Protein AF-A0A4Q3UM35-F1 (afdb_monomer_lite)

Radius of gyration: 23.72 Å; chains: 1; bounding box: 74×42×69 Å

Foldseek 3Di:
DDDDDDDDDDPPPDPDDDDDDDDDDDDDDDDPDPPPPVVPFDKDWDFDQWPNDTWIWIWTQDPVRKTWIWTADPVRDIDIWIFDQDPNWTDIGDPPDDPRVVRCGVVVRVVVVVVVVVVVVVVVVVVVVVVVVVVVVVVVVPDDDD

pLDDT: mean 74.28, std 22.99, range [28.44, 97.62]

Secondary structure (DSSP, 8-state):
------------------------PPP---SS----------EEEEEEEETTEEEEEEEEE-TTS-EEEEEE-TTS-EEEEEEEEETTEEEEE-SS--HHHHTTHHHHHHHHHHHHHHHHHHHHHHHHHHHHHHHHHHHHT-----

Structure (mmCIF, N/CA/C/O backbone):
data_AF-A0A4Q3UM35-F1
#
_entry.id   AF-A0A4Q3UM35-F1
#
loop_
_atom_site.group_PDB
_atom_site.id
_atom_site.type_symbol
_atom_site.label_atom_id
_atom_site.label_alt_id
_atom_site.label_comp_id
_atom_site.label_asym_id
_atom_site.label_entity_id
_atom_site.label_seq_id
_atom_site.pdbx_PDB_ins_code
_atom_site.Cartn_x
_atom_site.Cartn_y
_atom_site.Cartn_z
_atom_site.occupancy
_atom_site.B_iso_or_equiv
_atom_site.auth_seq_id
_atom_site.auth_comp_id
_atom_site.auth_asym_id
_atom_site.auth_atom_id
_atom_site.pdbx_PDB_model_num
ATOM 1 N N . MET A 1 1 ? 30.625 -4.136 38.535 1.00 37.00 1 MET A N 1
ATOM 2 C CA . MET A 1 1 ? 29.995 -2.892 38.044 1.00 37.00 1 MET A CA 1
ATOM 3 C C . MET A 1 1 ? 30.031 -2.966 36.522 1.00 37.00 1 MET A C 1
ATOM 5 O O . MET A 1 1 ? 31.109 -3.125 35.970 1.00 37.00 1 MET A O 1
ATOM 9 N N . TRP A 1 2 ? 28.863 -3.085 35.890 1.00 29.77 2 TRP A N 1
ATOM 10 C CA . TRP A 1 2 ? 28.672 -3.647 34.546 1.00 29.77 2 TRP A CA 1
ATOM 11 C C . TRP A 1 2 ? 28.956 -2.639 33.422 1.00 29.77 2 TRP A C 1
ATOM 13 O O . TRP A 1 2 ? 28.434 -1.529 33.448 1.00 29.77 2 TRP A O 1
ATOM 23 N N . THR A 1 3 ? 29.722 -3.050 32.409 1.00 38.34 3 THR A N 1
ATOM 24 C CA . THR A 1 3 ? 29.857 -2.358 31.116 1.00 38.34 3 THR A CA 1
ATOM 25 C C . THR A 1 3 ? 29.101 -3.171 30.064 1.00 38.34 3 THR A C 1
ATOM 27 O O . THR A 1 3 ? 29.441 -4.321 29.799 1.00 38.34 3 THR A O 1
ATOM 30 N N . ILE A 1 4 ? 28.040 -2.598 29.494 1.00 44.66 4 ILE A N 1
ATOM 31 C CA . ILE A 1 4 ? 27.237 -3.226 28.437 1.00 44.66 4 ILE A CA 1
ATOM 32 C C . ILE A 1 4 ? 27.875 -2.877 27.089 1.00 44.66 4 ILE A C 1
ATOM 34 O O . ILE A 1 4 ? 27.822 -1.732 26.645 1.00 44.66 4 ILE A O 1
ATOM 38 N N . PHE A 1 5 ? 28.480 -3.874 26.4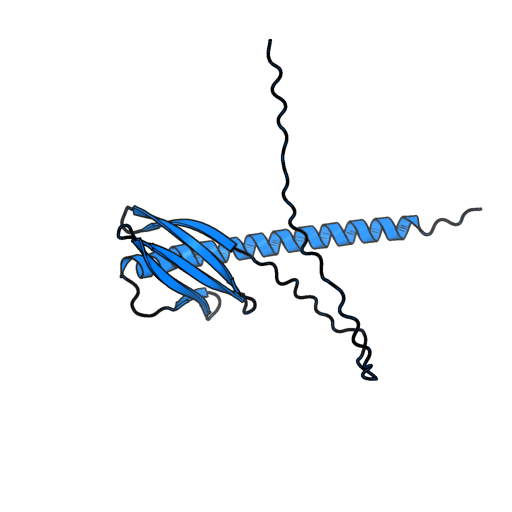44 1.00 31.81 5 PHE A N 1
ATOM 39 C CA . PHE A 1 5 ? 28.890 -3.814 25.043 1.00 31.81 5 PHE A CA 1
ATOM 40 C C . PHE A 1 5 ? 27.661 -4.019 24.149 1.00 31.81 5 PHE A C 1
ATOM 42 O O . PHE A 1 5 ? 27.011 -5.061 24.203 1.00 31.81 5 PHE A O 1
ATOM 49 N N . TRP A 1 6 ? 27.352 -3.039 23.300 1.00 34.28 6 TRP A N 1
ATOM 50 C CA . TRP A 1 6 ? 26.400 -3.206 22.203 1.00 34.28 6 TRP A CA 1
ATOM 51 C C . TRP A 1 6 ? 27.133 -3.776 20.988 1.00 34.28 6 TRP A C 1
ATOM 53 O O . TRP A 1 6 ? 27.861 -3.063 20.301 1.00 34.28 6 TRP A O 1
ATOM 63 N N . GLN A 1 7 ? 26.940 -5.066 20.716 1.00 31.22 7 GLN A N 1
ATOM 64 C CA . GLN A 1 7 ? 27.429 -5.711 19.502 1.00 31.22 7 GLN A CA 1
ATOM 65 C C . GLN A 1 7 ? 26.315 -5.717 18.450 1.00 31.22 7 GLN A C 1
ATOM 67 O O . GLN A 1 7 ? 25.341 -6.458 18.551 1.00 31.22 7 GLN A O 1
ATOM 72 N N . TRP A 1 8 ? 26.452 -4.870 17.430 1.00 28.44 8 TRP A N 1
ATOM 73 C CA . TRP A 1 8 ? 25.614 -4.929 16.234 1.00 28.44 8 TRP A CA 1
ATOM 74 C C . TRP A 1 8 ? 26.039 -6.128 15.380 1.00 28.44 8 TRP A C 1
ATOM 76 O O . TRP A 1 8 ? 27.127 -6.139 14.809 1.00 28.44 8 TRP A O 1
ATOM 86 N N . SER A 1 9 ? 25.171 -7.134 15.271 1.00 32.28 9 SER A N 1
ATOM 87 C CA . SER A 1 9 ? 25.303 -8.185 14.260 1.00 32.28 9 SER A CA 1
ATOM 88 C C . SER A 1 9 ? 24.585 -7.744 12.986 1.00 32.28 9 SER A C 1
ATOM 90 O O . SER A 1 9 ? 23.361 -7.802 12.902 1.00 32.28 9 SER A O 1
ATOM 92 N N . VAL A 1 10 ? 25.344 -7.300 11.983 1.00 39.25 10 VAL A N 1
ATOM 93 C CA . VAL A 1 10 ? 24.841 -7.128 10.615 1.00 39.25 10 VAL A CA 1
ATOM 94 C C . VAL A 1 10 ? 24.937 -8.481 9.914 1.00 39.25 10 VAL A C 1
ATOM 96 O O . VAL A 1 10 ? 26.010 -8.896 9.480 1.00 39.25 10 VAL A O 1
ATOM 99 N N . PHE A 1 11 ? 23.812 -9.183 9.791 1.00 32.31 11 PHE A N 1
ATOM 100 C CA . PHE A 1 11 ? 23.698 -10.317 8.876 1.00 32.31 11 PHE A CA 1
ATOM 101 C C . PHE A 1 11 ? 23.601 -9.782 7.441 1.00 32.31 11 PHE A C 1
ATOM 103 O O . PHE A 1 11 ? 22.520 -9.448 6.964 1.00 32.31 11 PHE A O 1
ATOM 110 N N . SER A 1 12 ? 24.732 -9.701 6.734 1.00 40.22 12 SER A N 1
ATOM 111 C CA . SER A 1 12 ? 24.717 -9.610 5.269 1.00 40.22 12 SER A CA 1
ATOM 112 C C . SER A 1 12 ? 24.810 -11.023 4.690 1.00 40.22 12 SER A C 1
ATOM 114 O O . SER A 1 12 ? 25.870 -11.644 4.633 1.00 40.22 12 SER A O 1
ATOM 116 N N . GLY A 1 13 ? 23.659 -11.580 4.317 1.00 33.66 13 GLY A N 1
ATOM 117 C CA . GLY A 1 13 ? 23.580 -12.839 3.583 1.00 33.66 13 GLY A CA 1
ATOM 118 C C . GLY A 1 13 ? 23.993 -12.633 2.128 1.00 33.66 13 GLY A C 1
ATOM 119 O O . GLY A 1 13 ? 23.139 -12.506 1.256 1.00 33.66 13 GLY A O 1
ATOM 120 N N . TYR A 1 14 ? 25.296 -12.592 1.849 1.00 37.28 14 TYR A N 1
ATOM 121 C CA . TYR A 1 14 ? 25.800 -12.700 0.479 1.00 37.28 14 TYR A CA 1
ATOM 122 C C . TYR A 1 14 ? 25.606 -14.143 -0.009 1.00 37.28 14 TYR A C 1
ATOM 124 O O . TYR A 1 14 ? 26.302 -15.064 0.421 1.00 37.28 14 TYR A O 1
ATOM 132 N N . SER A 1 15 ? 24.650 -14.353 -0.916 1.00 41.47 15 SER A N 1
ATOM 133 C CA . SER A 1 15 ? 24.487 -15.640 -1.597 1.00 41.47 15 SER A CA 1
ATOM 134 C C . SER A 1 15 ? 25.691 -15.906 -2.504 1.00 41.47 15 SER A C 1
ATOM 136 O O . SER A 1 15 ? 25.931 -15.207 -3.486 1.00 41.47 15 SER A O 1
ATOM 138 N N . ARG A 1 16 ? 26.464 -16.936 -2.150 1.00 39.66 16 ARG A N 1
ATOM 139 C CA . ARG A 1 16 ? 27.621 -17.448 -2.892 1.00 39.66 16 ARG A CA 1
ATOM 140 C C . ARG A 1 16 ? 27.146 -18.126 -4.183 1.00 39.66 16 ARG A C 1
ATOM 142 O O . ARG A 1 16 ? 26.695 -19.269 -4.155 1.00 39.66 16 ARG A O 1
ATOM 149 N N . ILE A 1 17 ? 27.268 -17.433 -5.313 1.00 48.53 17 ILE A N 1
ATOM 150 C CA . ILE A 1 17 ? 27.036 -17.998 -6.650 1.00 48.53 17 ILE A CA 1
ATOM 151 C C . ILE A 1 17 ? 28.096 -19.083 -6.898 1.00 48.53 17 ILE A C 1
ATOM 153 O O . ILE A 1 17 ? 29.293 -18.800 -6.955 1.00 48.53 17 ILE A O 1
ATOM 157 N N . LYS A 1 18 ? 27.673 -20.346 -7.022 1.00 42.28 18 LYS A N 1
ATOM 158 C CA . LYS A 1 18 ? 28.544 -21.437 -7.477 1.00 42.28 18 LYS A CA 1
ATOM 159 C C . LYS A 1 18 ? 28.675 -21.347 -8.998 1.00 42.28 18 LYS A C 1
ATOM 161 O O . LYS A 1 18 ? 27.696 -21.534 -9.714 1.00 42.28 18 LYS A O 1
ATOM 166 N N . HIS A 1 19 ? 29.884 -21.084 -9.491 1.00 34.56 19 HIS A N 1
ATOM 167 C CA . HIS A 1 19 ? 30.197 -21.183 -10.915 1.00 34.56 19 HIS A CA 1
ATOM 168 C C . HIS A 1 19 ? 30.109 -22.647 -11.376 1.00 34.56 19 HIS A C 1
ATOM 170 O O . HIS A 1 19 ? 30.984 -23.457 -11.074 1.00 34.56 19 HIS A O 1
ATOM 176 N N . SER A 1 20 ? 29.059 -22.975 -12.131 1.00 38.03 20 SER A N 1
ATOM 177 C CA . SER A 1 20 ? 29.007 -24.176 -12.965 1.00 38.03 20 SER A CA 1
ATOM 178 C C . SER A 1 20 ? 29.810 -23.915 -14.241 1.00 38.03 20 SER A C 1
ATOM 180 O O . SER A 1 20 ? 29.476 -23.025 -15.024 1.00 38.03 20 SER A O 1
ATOM 182 N N . LYS A 1 21 ? 30.910 -24.650 -14.435 1.00 47.28 21 LYS A N 1
ATOM 183 C CA . LYS A 1 21 ? 31.708 -24.607 -15.665 1.00 47.28 21 LYS A CA 1
ATOM 184 C C . LYS A 1 21 ? 31.014 -25.452 -16.732 1.00 47.28 21 LYS A C 1
ATOM 186 O O . LYS A 1 21 ? 31.263 -26.647 -16.807 1.00 47.28 21 LYS A O 1
ATOM 191 N N . ASN A 1 22 ? 30.209 -24.825 -17.586 1.00 43.62 22 ASN A N 1
ATOM 192 C CA . ASN A 1 22 ? 29.848 -25.404 -18.878 1.00 43.62 22 ASN A CA 1
ATOM 193 C C . ASN A 1 22 ? 30.350 -24.497 -20.006 1.00 43.62 22 ASN A C 1
ATOM 195 O O . 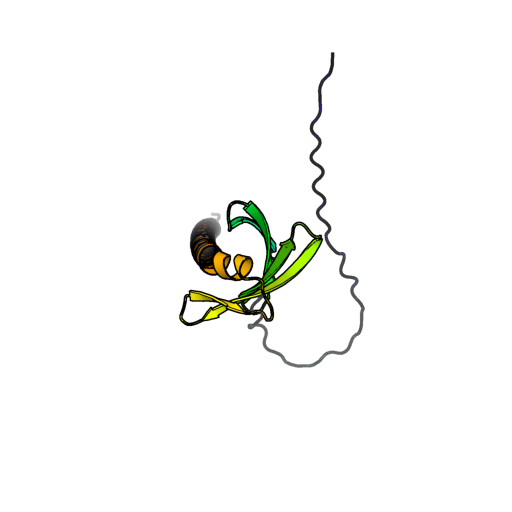ASN A 1 22 ? 29.784 -23.452 -20.312 1.00 43.62 22 ASN A O 1
ATOM 199 N N . ASN A 1 23 ? 31.463 -24.930 -20.600 1.00 49.88 23 ASN A N 1
ATOM 200 C CA . ASN A 1 23 ? 32.080 -24.373 -21.795 1.00 49.88 23 ASN A CA 1
ATOM 201 C C . ASN A 1 23 ? 31.208 -24.691 -23.019 1.00 49.88 23 ASN A C 1
ATOM 203 O O . ASN A 1 23 ? 31.299 -25.789 -23.563 1.00 49.88 23 ASN A O 1
ATOM 207 N N . ARG A 1 24 ? 30.412 -23.727 -23.489 1.00 43.38 24 ARG A N 1
ATOM 208 C CA . ARG A 1 24 ? 30.060 -23.578 -24.913 1.00 43.38 24 ARG A CA 1
ATOM 209 C C . ARG A 1 24 ? 29.964 -22.086 -25.219 1.00 43.38 24 ARG A C 1
ATOM 211 O O . ARG A 1 24 ? 29.142 -21.388 -24.638 1.00 43.38 24 ARG A O 1
ATOM 218 N N . ARG A 1 25 ? 30.847 -21.595 -26.089 1.00 44.69 25 ARG A N 1
ATOM 219 C CA . ARG A 1 25 ? 30.848 -20.207 -26.571 1.00 44.69 25 ARG A CA 1
ATOM 220 C C . ARG A 1 25 ? 29.741 -20.039 -27.619 1.00 44.69 25 ARG A C 1
ATOM 222 O O . ARG A 1 25 ? 29.727 -20.836 -28.555 1.00 44.69 25 ARG A O 1
ATOM 229 N N . PRO A 1 26 ? 28.919 -18.983 -27.564 1.00 42.88 26 PRO A N 1
ATOM 230 C CA . PRO A 1 26 ? 28.371 -18.372 -28.758 1.00 42.88 26 PRO A CA 1
ATOM 231 C C . PRO A 1 26 ? 29.197 -17.131 -29.113 1.00 42.88 26 PRO A C 1
ATOM 233 O O . PRO A 1 26 ? 29.475 -16.263 -28.286 1.00 42.88 26 PRO A O 1
ATOM 236 N N . SER A 1 27 ? 29.628 -17.095 -30.363 1.00 48.62 27 SER A N 1
ATOM 237 C CA . SER A 1 27 ? 30.255 -15.967 -31.038 1.00 48.62 27 SER A CA 1
ATOM 238 C C . SER A 1 27 ? 29.303 -14.771 -31.143 1.00 48.62 27 SER A C 1
ATOM 240 O O . SER A 1 27 ? 28.188 -14.926 -31.629 1.00 48.62 27 SER A O 1
ATOM 242 N N . GLY A 1 28 ? 29.795 -13.584 -30.771 1.00 50.72 28 GLY A N 1
ATOM 243 C CA . GLY A 1 28 ? 29.328 -12.290 -31.283 1.00 50.72 28 GLY A CA 1
ATOM 244 C C . GLY A 1 28 ? 28.046 -11.724 -30.672 1.00 50.72 28 GLY A C 1
ATOM 245 O O . GLY A 1 28 ? 26.999 -11.772 -31.304 1.00 50.72 28 GLY A O 1
ATOM 246 N N . ILE A 1 29 ? 28.139 -11.089 -29.497 1.00 43.59 29 ILE A N 1
ATOM 247 C CA . ILE A 1 29 ? 27.135 -10.120 -29.023 1.00 43.59 29 ILE A CA 1
ATOM 248 C C . ILE A 1 29 ? 27.877 -8.903 -28.441 1.00 43.59 29 ILE A C 1
ATOM 250 O O . ILE A 1 29 ? 28.778 -9.049 -27.616 1.00 43.59 29 ILE A O 1
ATOM 254 N N . HIS A 1 30 ? 27.522 -7.714 -28.937 1.00 44.72 30 HIS A N 1
ATOM 255 C CA . HIS A 1 30 ? 28.085 -6.393 -28.625 1.00 44.72 30 HIS A CA 1
ATOM 256 C C . HIS A 1 30 ? 28.212 -6.094 -27.114 1.00 44.72 30 HIS A C 1
ATOM 258 O O . HIS A 1 30 ? 27.258 -6.329 -26.370 1.00 44.72 30 HIS A O 1
ATOM 264 N N . PRO A 1 31 ? 29.311 -5.467 -26.645 1.00 46.22 31 PRO A N 1
ATOM 265 C CA . PRO A 1 31 ? 29.534 -5.217 -25.225 1.00 46.22 31 PRO A CA 1
ATOM 266 C C . PRO A 1 31 ? 29.037 -3.835 -24.770 1.00 46.22 31 PRO A C 1
ATOM 268 O O . PRO A 1 31 ? 29.782 -3.141 -24.100 1.00 46.22 31 PRO A O 1
ATOM 271 N N . TYR A 1 32 ? 27.818 -3.391 -25.105 1.00 43.66 32 TYR A N 1
ATOM 272 C CA . TYR A 1 32 ? 27.331 -2.081 -24.613 1.00 43.66 32 TYR A CA 1
ATOM 273 C C . TYR A 1 32 ? 25.821 -1.985 -24.377 1.00 43.66 32 TYR A C 1
ATOM 275 O O . TYR A 1 32 ? 25.256 -0.938 -24.635 1.00 43.66 32 TYR A O 1
ATOM 283 N N . LEU A 1 33 ? 25.133 -3.020 -23.888 1.00 40.66 33 LEU A N 1
ATOM 284 C CA . LEU A 1 33 ? 23.743 -2.866 -23.418 1.00 40.66 33 LEU A CA 1
ATOM 285 C C . LEU A 1 33 ? 23.440 -3.802 -22.240 1.00 40.66 33 LEU A C 1
ATOM 287 O O . LEU A 1 33 ? 22.464 -4.542 -22.246 1.00 40.66 33 LEU A O 1
ATOM 291 N N . CYS A 1 34 ? 24.271 -3.780 -21.197 1.00 35.75 34 CYS A N 1
ATOM 292 C CA . CYS A 1 34 ? 23.790 -4.207 -19.888 1.00 35.75 34 CYS A CA 1
ATOM 293 C C . CYS A 1 34 ? 23.228 -2.965 -19.198 1.00 35.75 34 CYS A C 1
ATOM 295 O O . CYS A 1 34 ? 23.909 -2.328 -18.396 1.00 35.75 34 CYS A O 1
ATOM 297 N N . ASN A 1 35 ? 21.986 -2.598 -19.535 1.00 40.00 35 ASN A N 1
ATOM 298 C CA . ASN A 1 35 ? 21.168 -1.855 -18.585 1.00 40.00 35 ASN A CA 1
ATOM 299 C C . ASN A 1 35 ? 20.987 -2.798 -17.398 1.00 40.00 35 ASN A C 1
ATOM 301 O O . ASN A 1 35 ? 20.080 -3.627 -17.373 1.00 40.00 35 ASN A O 1
ATOM 305 N N . MET A 1 36 ? 21.924 -2.728 -16.454 1.00 39.50 36 MET A N 1
ATOM 306 C CA . MET A 1 36 ? 21.796 -3.333 -15.142 1.00 39.50 36 MET A CA 1
ATOM 307 C C . MET A 1 36 ? 20.634 -2.622 -14.454 1.00 39.50 36 MET A C 1
ATOM 309 O O . MET A 1 36 ? 20.837 -1.715 -13.650 1.00 39.50 36 MET A O 1
ATOM 313 N N . THR A 1 37 ? 19.399 -3.000 -14.786 1.00 46.56 37 THR A N 1
ATOM 314 C CA . THR A 1 37 ? 18.253 -2.739 -13.926 1.00 46.56 37 THR A CA 1
ATOM 315 C C . THR A 1 37 ? 18.516 -3.556 -12.675 1.00 46.56 37 THR A C 1
ATOM 317 O O . THR A 1 37 ? 18.154 -4.733 -12.594 1.00 46.56 37 THR A O 1
ATOM 320 N N . LEU A 1 38 ? 19.262 -2.962 -11.743 1.00 48.91 38 LEU A N 1
ATOM 321 C CA . LEU A 1 38 ? 19.506 -3.501 -10.420 1.00 48.91 38 LEU A CA 1
ATOM 322 C C . LEU A 1 38 ? 18.111 -3.724 -9.839 1.00 48.91 38 LEU A C 1
ATOM 324 O O . LEU A 1 38 ? 17.443 -2.774 -9.438 1.00 48.91 38 LEU A O 1
ATOM 328 N N . THR A 1 39 ? 17.616 -4.957 -9.930 1.00 54.84 39 THR A N 1
ATOM 329 C CA . THR A 1 39 ? 16.254 -5.292 -9.523 1.00 54.84 39 THR A CA 1
ATOM 330 C C . THR A 1 39 ? 16.312 -5.376 -8.012 1.00 54.84 39 THR A C 1
ATOM 332 O O . THR A 1 39 ? 16.511 -6.441 -7.429 1.00 54.84 39 THR A O 1
ATOM 335 N N . THR A 1 40 ? 16.307 -4.214 -7.369 1.00 65.56 40 THR A N 1
ATOM 336 C CA . THR A 1 40 ? 16.271 -4.123 -5.923 1.00 65.56 40 THR A CA 1
ATOM 337 C C . THR A 1 40 ? 14.913 -4.650 -5.499 1.00 65.56 40 THR A C 1
ATOM 339 O O . THR A 1 40 ? 13.869 -4.190 -5.955 1.00 65.56 40 THR A O 1
ATOM 342 N N . ASN A 1 41 ? 14.921 -5.678 -4.655 1.00 77.69 41 ASN A N 1
ATOM 343 C CA . ASN A 1 41 ? 13.703 -6.155 -4.025 1.00 77.69 41 ASN A CA 1
ATOM 344 C C . ASN A 1 41 ? 13.255 -5.085 -3.021 1.00 77.69 41 ASN A C 1
ATOM 346 O O . ASN A 1 41 ? 13.703 -5.072 -1.873 1.00 77.69 41 ASN A O 1
ATOM 350 N N . VAL A 1 42 ? 12.454 -4.124 -3.483 1.00 87.19 42 VAL A N 1
ATOM 351 C CA . VAL A 1 42 ? 11.920 -3.058 -2.638 1.00 87.19 42 VAL A CA 1
ATOM 352 C C . VAL A 1 42 ? 10.619 -3.553 -2.027 1.00 87.19 42 VAL A C 1
ATOM 354 O O . VAL A 1 42 ? 9.597 -3.653 -2.700 1.00 87.19 42 VAL A O 1
ATOM 357 N N . ALA A 1 43 ? 10.655 -3.821 -0.728 1.00 92.88 43 ALA A N 1
ATOM 358 C CA . ALA A 1 43 ? 9.480 -4.124 0.072 1.00 92.88 43 ALA A CA 1
ATOM 359 C C . ALA A 1 43 ? 9.395 -3.145 1.242 1.00 92.88 43 ALA A C 1
ATOM 361 O O . ALA A 1 43 ? 10.416 -2.761 1.817 1.00 92.88 43 ALA A O 1
ATOM 362 N N . PHE A 1 44 ? 8.186 -2.711 1.578 1.00 94.81 44 PHE A N 1
ATOM 363 C CA . PHE A 1 44 ? 7.965 -1.855 2.736 1.00 94.81 44 PHE A CA 1
ATOM 364 C C . PHE A 1 44 ? 6.547 -2.002 3.268 1.00 94.81 44 PHE A C 1
ATOM 366 O O . PHE A 1 44 ? 5.630 -2.396 2.554 1.00 94.81 44 PHE A O 1
ATOM 373 N N . THR A 1 45 ? 6.377 -1.611 4.519 1.00 96.38 45 THR A N 1
ATOM 374 C CA . THR A 1 45 ? 5.106 -1.679 5.227 1.00 96.38 45 THR A CA 1
ATOM 375 C C . THR A 1 45 ? 4.642 -0.272 5.580 1.00 96.38 45 THR A C 1
ATOM 377 O O . THR A 1 45 ? 5.455 0.583 5.950 1.00 96.38 45 THR A O 1
ATOM 380 N N . ARG A 1 46 ? 3.336 -0.009 5.478 1.00 95.75 46 ARG A N 1
ATOM 381 C CA . ARG A 1 46 ? 2.731 1.249 5.927 1.00 95.75 46 ARG A CA 1
ATOM 382 C C . ARG A 1 46 ? 1.495 0.986 6.773 1.00 95.75 46 ARG A C 1
ATOM 384 O O . ARG A 1 46 ? 0.647 0.186 6.405 1.00 95.75 46 ARG A O 1
ATOM 391 N N . LEU A 1 47 ? 1.381 1.714 7.879 1.00 95.88 47 LEU A N 1
ATOM 392 C CA . LEU A 1 47 ? 0.165 1.753 8.680 1.00 95.88 47 LEU A CA 1
ATOM 393 C C . LEU A 1 47 ? -0.771 2.829 8.126 1.00 95.88 47 LEU A C 1
ATOM 395 O O . LEU A 1 47 ? -0.379 3.995 8.026 1.00 95.88 47 LEU A O 1
ATOM 399 N N . ILE A 1 48 ? -1.989 2.440 7.759 1.00 94.88 48 ILE A N 1
ATOM 400 C CA . ILE A 1 48 ? -3.011 3.331 7.200 1.00 94.88 48 ILE A CA 1
ATOM 401 C C . ILE A 1 48 ? -4.262 3.217 8.063 1.00 94.88 48 ILE A C 1
ATOM 403 O O . ILE A 1 48 ? -4.711 2.117 8.391 1.00 94.88 48 ILE A O 1
ATOM 407 N N . LYS A 1 49 ? -4.800 4.366 8.481 1.00 94.06 49 LYS A N 1
ATOM 408 C CA . LYS A 1 49 ? -6.035 4.421 9.260 1.00 94.06 49 LYS A CA 1
ATOM 409 C C . LYS A 1 49 ? -7.220 4.438 8.301 1.00 94.06 49 LYS A C 1
ATOM 411 O O . LYS A 1 49 ? -7.383 5.407 7.569 1.00 94.06 49 LYS A O 1
ATOM 416 N N . VAL A 1 50 ? -8.041 3.394 8.337 1.00 92.25 50 VAL A N 1
ATOM 417 C CA . VAL A 1 50 ? -9.223 3.246 7.480 1.00 92.25 50 VAL A CA 1
ATOM 418 C C . VAL A 1 50 ? -10.401 2.803 8.333 1.00 92.25 50 VAL A C 1
ATOM 420 O O . VAL A 1 50 ? -10.251 1.951 9.212 1.00 92.25 50 VAL A O 1
ATOM 423 N N . THR A 1 51 ? -11.555 3.444 8.140 1.00 88.94 51 THR A N 1
ATOM 424 C CA . THR A 1 51 ? -12.785 3.156 8.901 1.00 88.94 51 THR A CA 1
ATOM 425 C C . THR A 1 51 ? -12.554 3.153 10.428 1.00 88.94 51 THR A C 1
ATOM 427 O O . THR A 1 51 ? -13.041 2.305 11.170 1.00 88.94 51 THR A O 1
ATOM 430 N N . GLY A 1 52 ? -11.728 4.087 10.917 1.00 90.50 52 GLY A N 1
ATOM 431 C CA . GLY A 1 52 ? -11.414 4.239 12.343 1.00 90.50 52 GLY A CA 1
ATOM 432 C C . GLY A 1 52 ? -10.362 3.276 12.906 1.00 90.50 52 GLY A C 1
ATOM 433 O O . GLY A 1 52 ? -9.948 3.462 14.051 1.00 90.50 52 GLY A O 1
ATOM 434 N N . ARG A 1 53 ? -9.866 2.310 12.124 1.00 91.69 53 ARG A N 1
ATOM 435 C CA . ARG A 1 53 ? -8.874 1.316 12.565 1.00 91.69 53 ARG A CA 1
ATOM 436 C C . ARG A 1 53 ? -7.548 1.488 11.839 1.00 91.69 53 ARG A C 1
ATOM 438 O O . ARG A 1 53 ? -7.520 1.848 10.668 1.00 91.69 53 ARG A O 1
ATOM 445 N N . LEU A 1 54 ? -6.444 1.246 12.540 1.00 94.75 54 LEU A N 1
ATOM 446 C CA . LEU A 1 54 ? -5.106 1.281 11.956 1.00 94.75 54 LEU A CA 1
ATOM 447 C C . LEU A 1 54 ? -4.764 -0.107 11.418 1.00 94.75 54 LEU A C 1
ATOM 449 O O . LEU A 1 54 ? -4.824 -1.080 12.166 1.00 94.75 54 LEU A O 1
ATOM 453 N N . ARG A 1 55 ? -4.431 -0.196 10.132 1.00 94.69 55 ARG A N 1
ATOM 454 C CA . ARG A 1 55 ? -4.156 -1.464 9.449 1.00 94.69 55 ARG A CA 1
ATOM 455 C C . ARG A 1 55 ? -2.808 -1.427 8.759 1.00 94.69 55 ARG A C 1
ATOM 457 O O . ARG A 1 55 ? -2.349 -0.371 8.327 1.00 94.69 55 ARG A O 1
ATOM 464 N N . GLU A 1 56 ? -2.193 -2.593 8.666 1.00 95.88 56 GLU A N 1
ATOM 465 C CA . GLU A 1 56 ? -0.902 -2.785 8.027 1.00 95.88 56 GLU A CA 1
ATOM 466 C C . GLU A 1 56 ? -1.074 -3.100 6.543 1.00 95.88 56 GLU A C 1
ATOM 468 O O . GLU A 1 56 ? -1.755 -4.052 6.182 1.00 95.88 56 GLU A O 1
ATOM 473 N N . PHE A 1 57 ? -0.434 -2.314 5.687 1.00 97.62 57 PHE A N 1
ATOM 474 C CA . PHE A 1 57 ? -0.380 -2.544 4.251 1.00 97.62 57 PHE A CA 1
ATOM 475 C C . PHE A 1 57 ? 1.054 -2.885 3.866 1.00 97.62 57 PHE A C 1
ATOM 477 O O . PHE A 1 57 ? 1.969 -2.080 4.073 1.00 97.62 57 PHE A O 1
ATOM 484 N N . ASN A 1 58 ? 1.250 -4.078 3.314 1.00 97.62 58 ASN A N 1
ATOM 485 C CA . ASN A 1 58 ? 2.553 -4.582 2.905 1.00 97.62 58 ASN A CA 1
ATOM 486 C C . ASN A 1 58 ? 2.723 -4.439 1.399 1.00 97.62 58 ASN A C 1
ATOM 488 O O . ASN A 1 58 ? 2.017 -5.087 0.638 1.00 97.62 58 ASN A O 1
ATOM 492 N N . PHE A 1 59 ? 3.678 -3.617 0.978 1.00 97.25 59 PHE A N 1
ATOM 493 C CA . PHE A 1 59 ? 3.948 -3.293 -0.418 1.00 97.25 59 PHE A CA 1
ATOM 494 C C . PHE A 1 59 ? 5.208 -4.001 -0.900 1.00 97.25 59 PHE A C 1
ATOM 496 O O . PHE A 1 59 ? 6.233 -4.014 -0.208 1.00 97.25 59 PHE A O 1
ATOM 503 N N . ARG A 1 60 ? 5.163 -4.531 -2.122 1.00 95.06 60 ARG A N 1
ATOM 504 C CA . ARG A 1 60 ? 6.317 -5.108 -2.820 1.00 95.06 60 ARG A CA 1
ATOM 505 C C . ARG A 1 60 ? 6.383 -4.561 -4.237 1.00 95.06 60 ARG A C 1
ATOM 507 O O . ARG A 1 60 ? 5.444 -4.741 -5.005 1.00 95.06 60 ARG A O 1
ATOM 514 N N . LEU A 1 61 ? 7.485 -3.890 -4.565 1.00 92.56 61 LEU A N 1
ATOM 515 C CA . LEU A 1 61 ? 7.752 -3.398 -5.912 1.00 92.56 61 LEU A CA 1
ATOM 516 C C . LEU A 1 61 ? 8.084 -4.575 -6.822 1.00 92.56 61 LEU A C 1
ATOM 518 O O . LEU A 1 61 ? 8.972 -5.381 -6.526 1.00 92.56 61 LEU A O 1
ATOM 522 N N . ARG A 1 62 ? 7.388 -4.645 -7.945 1.00 90.50 62 ARG A N 1
ATOM 523 C CA . ARG A 1 62 ? 7.654 -5.601 -9.007 1.00 90.50 62 ARG A CA 1
ATOM 524 C C . ARG A 1 62 ? 8.574 -4.990 -10.073 1.00 90.50 62 ARG A C 1
ATOM 526 O O . ARG A 1 62 ? 8.668 -3.769 -10.190 1.00 90.50 62 ARG A O 1
ATOM 533 N N . PRO A 1 63 ? 9.229 -5.826 -10.899 1.00 86.50 63 PRO A N 1
ATOM 534 C CA . PRO A 1 63 ? 10.064 -5.349 -12.004 1.00 86.50 63 PRO A CA 1
ATOM 535 C C . PRO A 1 63 ? 9.310 -4.544 -13.075 1.00 86.50 63 PRO A C 1
ATOM 537 O O . PRO A 1 63 ? 9.939 -3.810 -13.826 1.00 86.50 63 PRO A O 1
ATOM 540 N N . ASP A 1 64 ? 7.984 -4.688 -13.151 1.00 88.69 64 ASP A N 1
ATOM 541 C CA . ASP A 1 64 ? 7.105 -3.919 -14.043 1.00 88.69 64 ASP A CA 1
ATOM 542 C C . ASP A 1 64 ? 6.819 -2.494 -13.527 1.00 88.69 64 ASP A C 1
ATOM 544 O O . ASP A 1 64 ? 6.143 -1.725 -14.202 1.00 88.69 64 ASP A O 1
ATOM 548 N N . GLY A 1 65 ? 7.350 -2.129 -12.354 1.00 87.69 65 GLY A N 1
ATOM 549 C CA . GLY A 1 65 ? 7.145 -0.825 -11.730 1.00 87.69 65 GLY A CA 1
ATOM 550 C C . GLY A 1 65 ? 5.885 -0.735 -10.870 1.00 87.69 65 GLY A C 1
ATOM 551 O O . GLY A 1 65 ? 5.677 0.292 -10.235 1.00 87.69 65 GLY A O 1
ATOM 552 N N . PHE A 1 66 ? 5.066 -1.788 -10.790 1.00 93.56 66 PHE A N 1
ATOM 553 C CA . PHE A 1 66 ? 3.846 -1.802 -9.981 1.00 93.56 66 PHE A CA 1
ATOM 554 C C . PHE A 1 66 ? 4.081 -2.359 -8.576 1.00 93.56 66 PHE A C 1
ATOM 556 O O . PHE A 1 66 ? 5.064 -3.055 -8.309 1.00 93.56 66 PHE A O 1
ATOM 563 N N . TYR A 1 67 ? 3.150 -2.074 -7.664 1.00 95.81 67 TYR A N 1
ATOM 564 C CA . TYR A 1 67 ? 3.209 -2.590 -6.297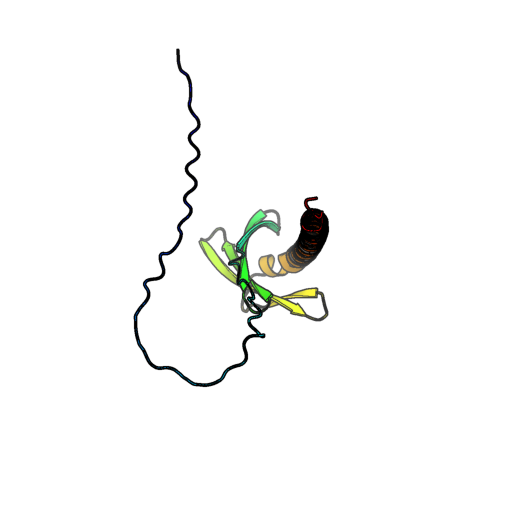 1.00 95.81 67 TYR A CA 1
ATOM 565 C C . TYR A 1 67 ? 2.173 -3.685 -6.085 1.00 95.81 67 TYR A C 1
ATOM 567 O O . TYR A 1 67 ? 0.975 -3.431 -6.197 1.00 95.81 67 TYR A O 1
ATOM 575 N N . ASP A 1 68 ? 2.622 -4.879 -5.709 1.00 96.62 68 ASP A N 1
ATOM 576 C CA . ASP A 1 68 ? 1.737 -5.865 -5.093 1.00 96.62 68 ASP A CA 1
ATOM 577 C C . ASP A 1 68 ? 1.532 -5.482 -3.621 1.00 96.62 68 ASP A C 1
ATOM 579 O O . ASP A 1 68 ? 2.491 -5.128 -2.921 1.00 96.62 68 ASP A O 1
ATOM 583 N N . VAL A 1 69 ? 0.284 -5.540 -3.161 1.00 97.38 69 VAL A N 1
ATOM 584 C CA . VAL A 1 69 ? -0.131 -5.138 -1.817 1.00 97.38 69 VAL A CA 1
ATOM 585 C C . VAL A 1 69 ? -0.821 -6.297 -1.111 1.00 97.38 69 VAL A C 1
ATOM 587 O O . VAL A 1 69 ? -1.676 -6.970 -1.682 1.00 97.38 69 VAL A O 1
ATOM 590 N N . ASP A 1 70 ? -0.436 -6.516 0.140 1.00 97.06 70 ASP A N 1
ATOM 591 C CA . ASP A 1 70 ? -0.928 -7.575 1.017 1.00 97.06 70 ASP A CA 1
ATOM 592 C C . ASP A 1 70 ? -1.390 -6.960 2.343 1.00 97.06 70 ASP A C 1
ATOM 594 O O . ASP A 1 70 ? -0.628 -6.258 3.020 1.00 97.06 70 ASP A O 1
ATOM 598 N N . VAL A 1 71 ? -2.655 -7.190 2.690 1.00 96.25 71 VAL A N 1
ATOM 599 C CA . VAL A 1 71 ? -3.311 -6.560 3.839 1.00 96.25 71 VAL A CA 1
ATOM 600 C C . VAL A 1 71 ? -4.032 -7.619 4.672 1.00 96.25 71 VAL A C 1
ATOM 602 O O . VAL A 1 71 ? -4.988 -8.229 4.182 1.00 96.25 71 VAL A O 1
ATOM 605 N N . PRO A 1 72 ? -3.631 -7.846 5.935 1.00 94.75 72 PRO A N 1
ATOM 606 C CA . PRO A 1 72 ? -4.381 -8.688 6.849 1.00 94.75 72 PRO A CA 1
ATOM 607 C C . PRO A 1 72 ? -5.603 -7.954 7.425 1.00 94.75 72 PRO A C 1
ATOM 609 O O . PRO A 1 72 ? -5.575 -6.756 7.719 1.00 94.75 72 PRO A O 1
ATOM 612 N N . ASP A 1 73 ? -6.678 -8.702 7.636 1.00 91.00 73 ASP A N 1
ATOM 613 C CA . ASP A 1 73 ? -7.841 -8.300 8.422 1.00 91.00 73 ASP A CA 1
ATOM 614 C C . ASP A 1 73 ? -7.762 -8.845 9.855 1.00 91.00 73 ASP A C 1
ATOM 616 O O . ASP A 1 73 ? -6.975 -9.736 10.170 1.00 91.00 73 ASP A O 1
ATOM 620 N N . GLU A 1 74 ? -8.646 -8.371 10.727 1.00 88.44 74 GLU A N 1
ATOM 621 C CA . GLU A 1 74 ? -8.768 -8.813 12.123 1.00 88.44 74 GLU A CA 1
ATOM 622 C C . GLU A 1 74 ? -9.166 -10.283 12.251 1.00 88.44 74 GLU A C 1
ATOM 624 O O . GLU A 1 74 ? -8.847 -10.937 13.238 1.00 88.44 74 GLU A O 1
ATOM 629 N N . ARG A 1 75 ? -9.846 -10.814 11.232 1.00 89.94 75 ARG A N 1
ATOM 630 C CA . ARG A 1 75 ? -10.231 -12.228 11.146 1.00 89.94 75 ARG A CA 1
ATOM 631 C C . ARG A 1 75 ? -9.130 -13.111 10.555 1.00 89.94 75 ARG A C 1
ATOM 633 O O . ARG A 1 75 ? -9.408 -14.246 10.192 1.00 89.94 75 ARG A O 1
ATOM 640 N N . SER A 1 76 ? -7.906 -12.594 10.414 1.00 87.81 76 SER A N 1
ATOM 641 C CA . SER A 1 76 ? -6.767 -13.279 9.785 1.00 87.81 76 SER A CA 1
ATOM 642 C C . SER A 1 76 ? -6.925 -13.559 8.278 1.00 87.81 76 SER A C 1
ATOM 644 O O . SER A 1 76 ? -6.046 -14.150 7.654 1.00 87.81 76 SER A O 1
ATOM 646 N N . ASN A 1 77 ? -8.000 -13.074 7.649 1.00 93.50 77 ASN A N 1
ATOM 647 C CA . ASN A 1 77 ? -8.118 -13.066 6.191 1.00 93.50 77 ASN A CA 1
ATOM 648 C C . ASN A 1 77 ? -7.079 -12.114 5.595 1.00 93.50 77 ASN A C 1
ATOM 650 O O . ASN A 1 77 ? -6.813 -11.058 6.167 1.00 93.50 77 ASN A O 1
ATOM 654 N N . ARG A 1 78 ? -6.511 -12.463 4.440 1.00 94.81 78 ARG A N 1
ATOM 655 C CA . ARG A 1 78 ? -5.532 -11.620 3.743 1.00 94.81 78 ARG A CA 1
ATOM 656 C C . ARG A 1 78 ? -6.094 -11.209 2.394 1.00 94.81 78 ARG A C 1
ATOM 658 O O . ARG A 1 78 ? -6.529 -12.064 1.624 1.00 94.81 78 ARG A O 1
ATOM 665 N N . TYR A 1 79 ? -6.084 -9.912 2.130 1.00 95.81 79 TYR A N 1
ATOM 666 C CA . TYR A 1 79 ? -6.498 -9.342 0.858 1.00 95.81 79 TYR A CA 1
ATOM 667 C C . TYR A 1 79 ? -5.260 -8.984 0.046 1.00 95.81 79 TYR A C 1
ATOM 669 O O . TYR A 1 79 ? -4.336 -8.349 0.558 1.00 95.81 79 TYR A O 1
ATOM 677 N N . PHE A 1 80 ? -5.266 -9.396 -1.218 1.00 96.38 80 PHE A N 1
ATOM 678 C CA . PHE A 1 80 ? -4.191 -9.139 -2.164 1.00 96.38 80 PHE A CA 1
ATOM 679 C C . PHE A 1 80 ? -4.727 -8.303 -3.313 1.00 96.38 80 PHE A C 1
ATOM 681 O O . PHE A 1 80 ? -5.753 -8.637 -3.904 1.00 96.38 80 PHE A O 1
ATOM 688 N N . PHE A 1 81 ? -4.027 -7.227 -3.637 1.00 97.31 81 PHE A N 1
ATOM 689 C CA . PHE A 1 81 ? -4.345 -6.384 -4.782 1.00 97.31 81 PHE A CA 1
ATOM 690 C C . PHE A 1 81 ? -3.080 -5.732 -5.320 1.00 97.31 81 PHE A C 1
ATOM 692 O O . PHE A 1 81 ? -2.009 -5.820 -4.719 1.00 97.31 81 PHE A O 1
ATOM 699 N N . ARG A 1 82 ? -3.193 -5.078 -6.471 1.00 96.94 82 ARG A N 1
ATOM 700 C CA . ARG A 1 82 ? -2.095 -4.364 -7.113 1.00 96.94 82 ARG A CA 1
ATOM 701 C C . ARG A 1 82 ? -2.394 -2.877 -7.184 1.00 96.94 82 ARG A C 1
ATOM 703 O O . ARG A 1 82 ? -3.518 -2.487 -7.477 1.00 96.94 82 ARG A O 1
ATOM 710 N N . MET A 1 83 ? -1.377 -2.053 -6.969 1.00 97.19 83 MET A N 1
ATOM 711 C CA . MET A 1 83 ? -1.402 -0.646 -7.356 1.00 97.19 83 MET A CA 1
ATOM 712 C C . MET A 1 83 ? -0.729 -0.510 -8.717 1.00 97.19 83 MET A C 1
ATOM 714 O O . MET A 1 83 ? 0.432 -0.895 -8.872 1.00 97.19 83 MET A O 1
ATOM 718 N N . VAL A 1 84 ? -1.466 0.013 -9.691 1.00 96.00 84 VAL A N 1
ATOM 719 C CA . VAL A 1 84 ? -1.034 0.232 -11.078 1.00 96.00 84 VAL A CA 1
ATOM 720 C C . VAL A 1 84 ? -1.045 1.730 -11.352 1.00 96.00 84 VAL A C 1
ATOM 722 O O . VAL A 1 84 ? -1.911 2.439 -10.847 1.00 96.00 84 VAL A O 1
ATOM 725 N N . GLN A 1 85 ? -0.088 2.226 -12.128 1.00 93.12 85 GLN A N 1
ATOM 726 C CA . GLN A 1 85 ? -0.091 3.621 -12.554 1.00 93.12 85 GLN A CA 1
ATOM 727 C C . GLN A 1 85 ? -0.916 3.764 -13.840 1.00 93.12 85 GLN A C 1
ATOM 729 O O . GLN A 1 85 ? -0.557 3.201 -14.872 1.00 93.12 85 GLN A O 1
ATOM 734 N N . GLU A 1 86 ? -2.017 4.509 -13.773 1.00 93.25 86 GLU A N 1
ATOM 735 C CA . GLU A 1 86 ? -2.904 4.824 -14.900 1.00 93.25 86 GLU A CA 1
ATOM 736 C C . GLU A 1 86 ? -3.053 6.349 -14.978 1.00 93.25 86 GLU A C 1
ATOM 738 O O . GLU A 1 86 ? -3.340 6.997 -13.971 1.00 93.25 86 GLU A O 1
ATOM 743 N N . ASP A 1 87 ? -2.791 6.942 -16.146 1.00 89.75 87 ASP A N 1
ATOM 744 C CA . ASP A 1 87 ? -2.875 8.396 -16.386 1.00 89.75 87 ASP A CA 1
ATOM 745 C C . ASP A 1 87 ? -2.091 9.263 -15.376 1.00 89.75 87 ASP A C 1
ATOM 747 O O . ASP A 1 87 ? -2.493 10.364 -15.002 1.00 89.75 87 ASP A O 1
ATOM 751 N N . GLY A 1 88 ? -0.950 8.753 -14.901 1.00 86.31 88 GLY A N 1
ATOM 752 C CA . GLY A 1 88 ? -0.103 9.438 -13.917 1.00 86.31 88 GLY A CA 1
ATOM 753 C C . GLY A 1 88 ? -0.627 9.388 -12.477 1.00 86.31 88 GLY A C 1
ATOM 754 O O . GLY A 1 88 ? -0.047 10.027 -11.596 1.00 86.31 88 GLY A O 1
ATOM 755 N N . ALA A 1 89 ? -1.683 8.617 -12.212 1.00 89.75 89 ALA A N 1
ATOM 756 C CA . ALA A 1 89 ? -2.216 8.367 -10.880 1.00 89.75 89 ALA A CA 1
ATOM 757 C C . ALA A 1 89 ? -2.086 6.886 -10.500 1.00 89.75 89 ALA A C 1
ATOM 759 O O . ALA A 1 89 ? -2.228 5.987 -11.324 1.00 89.75 89 ALA A O 1
ATOM 760 N N . TRP A 1 90 ? -1.840 6.626 -9.220 1.00 95.12 90 TR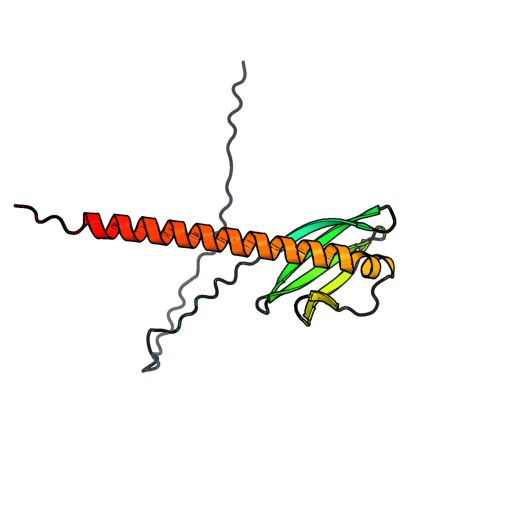P A N 1
ATOM 761 C CA . TRP A 1 90 ? -1.861 5.274 -8.673 1.00 95.12 90 TRP A CA 1
ATOM 762 C C . TRP A 1 90 ? -3.307 4.812 -8.477 1.00 95.12 90 TRP A C 1
ATOM 764 O O . TRP A 1 90 ? -4.076 5.475 -7.781 1.00 95.12 90 TRP A O 1
ATOM 774 N N . LYS A 1 91 ? -3.660 3.678 -9.083 1.00 96.00 91 LYS A N 1
ATOM 775 C CA . LYS A 1 91 ? -4.990 3.065 -9.059 1.00 96.00 91 LYS A CA 1
ATOM 776 C C . LYS A 1 91 ? -4.949 1.654 -8.507 1.00 96.00 91 LYS A C 1
ATOM 778 O O . LYS A 1 91 ? -4.023 0.892 -8.791 1.00 96.00 91 LYS A O 1
ATOM 783 N N . MET A 1 92 ? -5.968 1.302 -7.734 1.00 96.31 92 MET A N 1
ATOM 784 C CA . MET A 1 92 ? -6.104 -0.038 -7.175 1.00 96.31 92 MET A CA 1
ATOM 785 C C . MET A 1 92 ? -6.727 -0.997 -8.198 1.00 96.31 92 MET A C 1
ATOM 787 O O . MET A 1 92 ? -7.746 -0.694 -8.815 1.00 96.31 92 MET A O 1
ATOM 791 N N . LYS A 1 93 ? -6.126 -2.176 -8.369 1.00 96.31 93 LYS A N 1
ATOM 792 C CA . LYS A 1 93 ? -6.650 -3.288 -9.171 1.00 96.31 93 LYS A CA 1
ATOM 793 C C . LYS A 1 93 ? -6.677 -4.554 -8.327 1.00 96.31 93 LYS A C 1
ATOM 795 O O . LYS A 1 93 ? -5.635 -5.046 -7.894 1.00 96.31 93 LYS A O 1
ATOM 800 N N . GLY A 1 94 ? -7.863 -5.095 -8.113 1.00 92.00 94 GLY A N 1
ATOM 801 C CA . GLY A 1 94 ? -8.064 -6.363 -7.429 1.00 92.00 94 GLY A CA 1
ATOM 802 C C . GLY A 1 94 ? -9.540 -6.723 -7.419 1.00 92.00 94 GLY A C 1
ATOM 803 O O . GLY A 1 94 ? -10.396 -5.839 -7.392 1.00 92.00 94 GLY A O 1
ATOM 804 N N . ASP A 1 95 ? -9.821 -8.018 -7.445 1.00 89.31 95 ASP A N 1
ATOM 805 C CA . ASP A 1 95 ? -11.184 -8.534 -7.445 1.00 89.31 95 ASP A CA 1
ATOM 806 C C . ASP A 1 95 ? -11.647 -8.817 -6.011 1.00 89.31 95 ASP A C 1
ATOM 808 O O . ASP A 1 95 ? -10.855 -9.216 -5.156 1.00 89.31 95 ASP A O 1
ATOM 812 N N . ASN A 1 96 ? -12.947 -8.646 -5.750 1.00 89.12 96 ASN A N 1
ATOM 813 C CA . ASN A 1 96 ? -13.593 -8.988 -4.473 1.00 89.12 96 ASN A CA 1
ATOM 814 C C . ASN A 1 96 ? -12.948 -8.346 -3.229 1.00 89.12 96 ASN A C 1
ATOM 816 O O . ASN A 1 96 ? -12.855 -8.966 -2.166 1.00 89.12 96 ASN A O 1
ATOM 820 N N . LEU A 1 97 ? -12.514 -7.090 -3.345 1.00 93.88 97 LEU A N 1
ATOM 821 C CA . LEU A 1 97 ? -11.988 -6.338 -2.212 1.00 93.88 97 LEU A CA 1
ATOM 822 C C . LEU A 1 97 ? -13.133 -5.816 -1.331 1.00 93.88 97 LEU A C 1
ATOM 824 O O . LEU A 1 97 ? -14.140 -5.326 -1.849 1.00 93.88 97 LEU A O 1
ATOM 828 N N . PRO A 1 98 ? -13.006 -5.890 0.003 1.00 94.06 98 PRO A N 1
ATOM 829 C CA . PRO A 1 98 ? -14.001 -5.317 0.895 1.00 94.06 98 PRO A CA 1
ATOM 830 C C . PRO A 1 98 ? -13.997 -3.787 0.780 1.00 94.06 98 PRO A C 1
ATOM 832 O O . PRO A 1 98 ? -12.968 -3.174 0.496 1.00 94.06 98 PRO A O 1
ATOM 835 N N . VAL A 1 99 ? -15.142 -3.162 1.067 1.00 93.69 99 VAL A N 1
ATOM 836 C CA . VAL A 1 99 ? -15.355 -1.709 0.902 1.00 93.69 99 VAL A CA 1
ATOM 837 C C . VAL A 1 99 ? -14.269 -0.881 1.593 1.00 93.69 99 VAL A C 1
ATOM 839 O O . VAL A 1 99 ? -13.725 0.044 0.999 1.00 93.69 99 VAL A O 1
ATOM 842 N N . TRP A 1 100 ? -13.876 -1.269 2.810 1.00 93.75 100 TRP A N 1
ATOM 843 C CA . TRP A 1 100 ? -12.840 -0.567 3.567 1.00 93.75 100 TRP A CA 1
ATOM 844 C C . TRP A 1 100 ? -11.458 -0.616 2.892 1.00 93.75 100 TRP A C 1
ATOM 846 O O . TRP A 1 100 ? -10.656 0.289 3.087 1.00 93.75 100 TRP A O 1
ATOM 856 N N . VAL A 1 101 ? -11.141 -1.636 2.085 1.00 95.19 101 VAL A N 1
ATOM 857 C CA . VAL A 1 101 ? -9.896 -1.642 1.296 1.00 95.19 101 VAL A CA 1
ATOM 858 C C . VAL A 1 101 ? -10.008 -0.627 0.160 1.00 95.19 101 VAL A C 1
ATOM 860 O O . VAL A 1 101 ? -9.076 0.147 -0.039 1.00 95.19 101 VAL A O 1
ATOM 863 N N . GLY A 1 102 ? -11.155 -0.549 -0.520 1.00 94.56 102 GLY A N 1
ATOM 864 C CA . GLY A 1 102 ? -11.398 0.463 -1.556 1.00 94.56 102 GLY A CA 1
ATOM 865 C C . GLY A 1 102 ? -11.305 1.899 -1.024 1.00 94.56 102 GLY A C 1
ATOM 866 O O . GLY A 1 102 ? -10.662 2.748 -1.633 1.00 94.56 102 GLY A O 1
ATOM 867 N N . GLU A 1 103 ? -11.833 2.160 0.176 1.00 94.25 103 GLU A N 1
ATOM 868 C CA . GLU A 1 103 ? -11.715 3.464 0.858 1.00 94.25 103 GLU A CA 1
ATOM 869 C C . GLU A 1 103 ? -10.259 3.876 1.141 1.00 94.25 103 GLU A C 1
ATOM 871 O O . GLU A 1 103 ? -9.967 5.059 1.324 1.00 94.25 103 GLU A O 1
ATOM 876 N N . SER A 1 104 ? -9.332 2.913 1.178 1.00 95.44 104 SER A N 1
ATOM 877 C CA . SER A 1 104 ? -7.911 3.175 1.414 1.00 95.44 104 SER A CA 1
ATOM 878 C C . SER A 1 104 ? -7.159 3.677 0.173 1.00 95.44 104 SER A C 1
ATOM 880 O O . SER A 1 104 ? -6.084 4.266 0.315 1.00 95.44 104 SER A O 1
ATOM 882 N N . GLU A 1 105 ? -7.722 3.500 -1.029 1.00 95.38 105 GLU A N 1
ATOM 883 C CA . GLU A 1 105 ? -7.088 3.842 -2.310 1.00 95.38 105 GLU A CA 1
ATOM 884 C C . GLU A 1 105 ? -6.508 5.267 -2.371 1.00 95.38 105 GLU A C 1
ATOM 886 O O . GLU A 1 105 ? -5.316 5.385 -2.669 1.00 95.38 105 GLU A O 1
ATOM 891 N N . PRO A 1 106 ? -7.253 6.351 -2.063 1.00 94.56 106 PRO A N 1
ATOM 892 C CA . PRO A 1 106 ? -6.713 7.708 -2.173 1.00 94.56 106 PRO A CA 1
ATOM 893 C C . PRO A 1 106 ? -5.512 7.945 -1.247 1.00 94.56 106 PRO A C 1
ATOM 895 O O . PRO A 1 106 ? -4.564 8.634 -1.626 1.00 94.56 106 PRO A O 1
ATOM 898 N N . PHE A 1 107 ? -5.507 7.337 -0.057 1.00 94.56 107 PHE A N 1
ATOM 899 C CA . PHE A 1 107 ? -4.397 7.451 0.892 1.00 94.56 107 PHE A CA 1
ATOM 900 C C . PHE A 1 107 ? -3.156 6.703 0.405 1.00 94.56 107 PHE A C 1
ATOM 902 O O . PHE A 1 107 ? -2.035 7.194 0.551 1.00 94.56 107 PHE A O 1
ATOM 909 N N . ILE A 1 108 ? -3.349 5.517 -0.181 1.00 96.06 108 ILE A N 1
ATOM 910 C CA . ILE A 1 108 ? -2.258 4.747 -0.783 1.00 96.06 108 ILE A CA 1
ATOM 911 C C . ILE A 1 108 ? -1.690 5.508 -1.982 1.00 96.06 108 ILE A C 1
ATOM 913 O O . ILE A 1 108 ? -0.471 5.626 -2.096 1.00 96.06 108 ILE A O 1
ATOM 917 N N . ALA A 1 109 ? -2.550 6.053 -2.844 1.00 95.56 109 ALA A N 1
ATOM 918 C CA . ALA A 1 109 ? -2.138 6.767 -4.045 1.00 95.56 109 ALA A CA 1
ATOM 919 C C . ALA A 1 109 ? -1.285 8.006 -3.727 1.00 95.56 109 ALA A C 1
ATOM 921 O O . ALA A 1 109 ? -0.215 8.183 -4.314 1.00 95.56 109 ALA A O 1
ATOM 922 N N . ASP A 1 110 ? -1.712 8.825 -2.760 1.00 94.56 110 ASP A N 1
ATOM 923 C CA . ASP A 1 110 ? -0.940 9.987 -2.305 1.00 94.56 110 ASP A CA 1
ATOM 924 C C . ASP A 1 110 ? 0.402 9.576 -1.672 1.00 94.56 110 ASP A C 1
ATOM 926 O O . ASP A 1 110 ? 1.460 10.130 -1.981 1.00 94.56 110 ASP A O 1
ATOM 930 N N . MET A 1 111 ? 0.391 8.531 -0.840 1.00 94.44 111 MET A N 1
ATOM 931 C CA . MET A 1 111 ? 1.598 8.006 -0.200 1.00 94.44 111 MET A CA 1
ATOM 932 C C . MET A 1 111 ? 2.624 7.492 -1.216 1.00 94.44 111 MET A C 1
ATOM 934 O O . MET A 1 111 ? 3.813 7.804 -1.087 1.00 94.44 111 MET A O 1
ATOM 938 N N . LEU A 1 112 ? 2.184 6.741 -2.230 1.00 94.19 112 LEU A N 1
ATOM 939 C CA . LEU A 1 112 ? 3.061 6.238 -3.288 1.00 94.19 112 LEU A CA 1
ATOM 940 C C . LEU A 1 112 ? 3.633 7.383 -4.124 1.00 94.19 112 LEU A C 1
ATOM 942 O O . LEU A 1 112 ? 4.849 7.435 -4.306 1.00 94.19 112 LEU A O 1
ATOM 946 N N . LYS A 1 113 ? 2.802 8.353 -4.523 1.00 92.69 113 LYS A N 1
ATOM 947 C CA . LYS A 1 113 ? 3.255 9.550 -5.247 1.00 92.69 113 LYS A CA 1
ATOM 948 C C . LYS A 1 113 ? 4.353 10.296 -4.483 1.00 92.69 113 LYS A C 1
ATOM 950 O O . LYS A 1 113 ? 5.394 10.636 -5.046 1.00 92.69 113 LYS A O 1
ATOM 955 N N . ASN A 1 114 ? 4.151 10.515 -3.185 1.00 91.12 114 ASN A N 1
ATOM 956 C CA . ASN A 1 114 ? 5.139 11.183 -2.341 1.00 91.12 114 ASN A CA 1
ATOM 957 C C . ASN A 1 114 ? 6.428 10.358 -2.219 1.00 91.12 114 ASN A C 1
ATOM 959 O O . ASN A 1 114 ? 7.527 10.900 -2.340 1.00 91.12 114 ASN A O 1
ATOM 963 N N . LYS A 1 115 ? 6.317 9.038 -2.029 1.00 89.94 115 LYS A N 1
ATOM 964 C CA . LYS A 1 115 ? 7.474 8.135 -1.970 1.00 89.94 115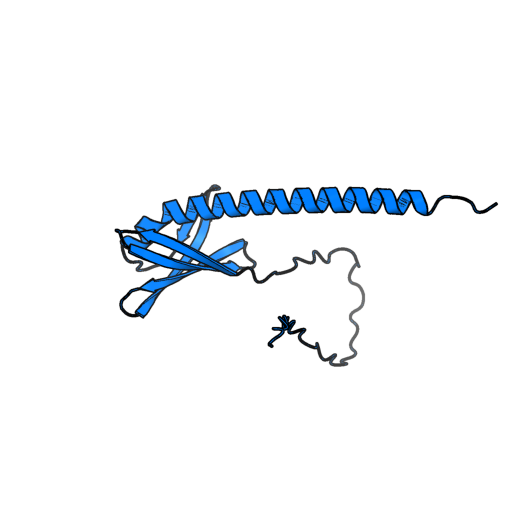 LYS A CA 1
ATOM 965 C C . LYS A 1 115 ? 8.307 8.212 -3.250 1.00 89.94 115 LYS A C 1
ATOM 967 O O . LYS A 1 115 ? 9.526 8.340 -3.157 1.00 89.94 115 LYS A O 1
ATOM 972 N N . GLU A 1 116 ? 7.673 8.157 -4.416 1.00 86.62 116 GLU A N 1
ATOM 973 C CA . GLU A 1 116 ? 8.359 8.259 -5.707 1.00 86.62 116 GLU A CA 1
ATOM 974 C C . GLU A 1 116 ? 9.068 9.598 -5.877 1.00 86.62 116 GLU A C 1
ATOM 976 O O . GLU A 1 116 ? 10.226 9.625 -6.288 1.00 86.62 116 GLU A O 1
ATOM 981 N N . TYR A 1 117 ? 8.424 10.697 -5.479 1.00 85.19 117 TYR A N 1
ATOM 982 C CA . TYR A 1 117 ? 9.044 12.020 -5.494 1.00 85.19 117 TYR A CA 1
ATOM 983 C C . TYR A 1 117 ? 10.317 12.068 -4.635 1.00 85.19 117 TYR A C 1
ATOM 985 O O . TYR A 1 117 ? 11.369 12.517 -5.095 1.00 85.19 117 TYR A O 1
ATOM 993 N N . TYR A 1 118 ? 10.266 11.542 -3.408 1.00 81.56 118 TYR A N 1
ATOM 994 C CA . TYR A 1 118 ? 11.446 11.487 -2.540 1.00 81.56 118 TYR A CA 1
ATOM 995 C C . TYR A 1 118 ? 12.536 10.554 -3.075 1.00 81.56 118 TYR A C 1
ATOM 997 O O . TYR A 1 118 ? 13.720 10.867 -2.949 1.00 81.56 118 TYR A O 1
ATOM 1005 N N . LEU A 1 119 ? 12.168 9.424 -3.683 1.00 82.44 119 LEU A N 1
ATOM 1006 C CA . LEU A 1 119 ? 13.131 8.525 -4.322 1.00 82.44 119 LEU A CA 1
ATOM 1007 C C . LEU A 1 119 ? 13.812 9.202 -5.517 1.00 82.44 119 LEU A C 1
ATOM 1009 O O . LEU A 1 119 ? 15.036 9.142 -5.627 1.00 82.44 119 LEU A O 1
ATOM 1013 N N . ALA A 1 120 ? 13.050 9.901 -6.359 1.00 80.19 120 ALA A N 1
ATOM 1014 C CA . ALA A 1 120 ? 13.578 10.651 -7.493 1.00 80.19 120 ALA A CA 1
ATOM 1015 C C . ALA A 1 120 ? 14.541 11.758 -7.041 1.00 80.19 120 ALA A C 1
ATOM 1017 O O . ALA A 1 120 ? 15.643 11.876 -7.579 1.00 80.19 120 ALA A O 1
ATOM 1018 N N . LEU A 1 121 ? 14.171 12.518 -6.005 1.00 75.38 121 LEU A N 1
ATOM 1019 C CA . LEU A 1 121 ? 15.048 13.530 -5.417 1.00 75.38 121 LEU A CA 1
ATOM 1020 C C . LEU A 1 121 ? 16.336 12.915 -4.865 1.00 75.38 121 LEU A C 1
ATOM 1022 O O . LEU A 1 121 ? 17.426 13.392 -5.175 1.00 75.38 121 LEU A O 1
ATOM 1026 N N . ASN A 1 122 ? 16.231 11.850 -4.069 1.00 74.56 122 ASN A N 1
ATOM 1027 C CA . ASN A 1 122 ? 17.400 11.201 -3.478 1.00 74.56 122 ASN A CA 1
ATOM 1028 C C . ASN A 1 122 ? 18.358 10.675 -4.550 1.00 74.56 122 ASN A C 1
ATOM 1030 O O . ASN A 1 122 ? 19.563 10.908 -4.446 1.00 74.56 122 ASN A O 1
ATOM 1034 N N . ASN A 1 123 ? 17.832 10.040 -5.599 1.00 75.94 123 ASN A N 1
ATOM 1035 C CA . ASN A 1 123 ? 18.638 9.566 -6.722 1.00 75.94 123 ASN A CA 1
ATOM 1036 C C . ASN A 1 123 ? 19.336 10.731 -7.436 1.00 75.94 123 ASN A C 1
ATOM 1038 O O . ASN A 1 123 ? 20.546 10.686 -7.638 1.00 75.94 123 ASN A O 1
ATOM 1042 N N . PHE A 1 124 ? 18.624 11.829 -7.697 1.00 79.81 124 PHE A N 1
ATOM 1043 C CA . PHE A 1 124 ? 19.205 13.030 -8.299 1.00 79.81 124 PHE A CA 1
ATOM 1044 C C . PHE A 1 124 ? 20.349 13.634 -7.467 1.00 79.81 124 PHE A C 1
ATOM 1046 O O . PHE A 1 124 ? 21.388 14.027 -8.007 1.00 79.81 124 PHE A O 1
ATOM 1053 N N . PHE A 1 125 ? 20.191 13.708 -6.142 1.00 72.25 125 PHE A N 1
ATOM 1054 C CA . PHE A 1 125 ? 21.248 14.209 -5.259 1.00 72.25 125 PHE A CA 1
ATOM 1055 C C . PHE A 1 125 ? 22.455 13.265 -5.198 1.00 72.25 125 PHE A C 1
ATOM 1057 O O . PHE A 1 125 ? 23.595 13.739 -5.162 1.00 72.25 125 PHE A O 1
ATOM 1064 N N . VAL A 1 126 ? 22.224 11.949 -5.196 1.00 74.19 126 VAL A N 1
ATOM 1065 C CA . VAL A 1 126 ? 23.291 10.939 -5.256 1.00 74.19 126 VAL A CA 1
ATOM 1066 C C . VAL A 1 126 ? 24.059 11.050 -6.572 1.00 74.19 126 VAL A C 1
ATOM 1068 O O . VAL A 1 126 ? 25.289 11.102 -6.544 1.00 74.19 126 VAL A O 1
ATOM 1071 N N . ASP A 1 127 ? 23.364 11.192 -7.696 1.00 77.00 127 ASP A N 1
ATOM 1072 C CA . ASP A 1 127 ? 23.985 11.334 -9.014 1.00 77.00 127 ASP A CA 1
ATOM 1073 C C . ASP A 1 127 ? 24.832 12.600 -9.110 1.00 77.00 127 ASP A C 1
ATOM 1075 O O . ASP A 1 127 ? 25.989 12.543 -9.537 1.00 77.00 127 ASP A O 1
ATOM 1079 N N . LYS A 1 128 ? 24.321 13.739 -8.623 1.00 75.75 128 LYS A N 1
ATOM 1080 C CA . LYS A 1 128 ? 25.118 14.971 -8.540 1.00 75.75 128 LYS A CA 1
ATOM 1081 C C . LYS A 1 128 ? 26.362 14.783 -7.680 1.00 75.75 128 LYS A C 1
ATOM 1083 O O . LYS A 1 128 ? 27.448 15.196 -8.083 1.00 75.75 128 LYS A O 1
ATOM 1088 N N . ARG A 1 129 ? 26.237 14.144 -6.515 1.00 74.69 129 ARG A N 1
ATOM 1089 C CA . ARG A 1 129 ? 27.389 13.868 -5.644 1.00 74.69 129 ARG A CA 1
ATOM 1090 C C . ARG A 1 129 ? 28.430 13.006 -6.361 1.00 74.69 129 ARG A C 1
ATOM 1092 O O . ARG A 1 129 ? 29.610 13.348 -6.338 1.00 74.69 129 ARG A O 1
ATOM 1099 N N . ASN A 1 130 ? 27.997 11.940 -7.028 1.00 76.12 130 ASN A N 1
ATOM 1100 C CA . ASN A 1 130 ? 28.876 11.045 -7.780 1.00 76.12 130 ASN A CA 1
ATOM 1101 C C . ASN A 1 130 ? 29.576 11.776 -8.934 1.00 76.12 130 ASN A C 1
ATOM 1103 O O . ASN A 1 130 ? 30.776 11.592 -9.135 1.00 76.12 130 ASN A O 1
ATOM 1107 N N . PHE A 1 131 ? 28.863 12.663 -9.633 1.00 80.31 131 PHE A N 1
ATOM 1108 C CA . PHE A 1 131 ? 29.433 13.512 -10.676 1.00 80.31 131 PHE A CA 1
ATOM 1109 C C . PHE A 1 131 ? 30.559 14.410 -10.139 1.00 80.31 131 PHE A C 1
ATOM 1111 O O . PHE A 1 131 ? 31.659 14.417 -10.694 1.00 80.31 131 PHE A O 1
ATOM 1118 N N . PHE A 1 132 ? 30.328 15.118 -9.029 1.00 71.31 132 PHE A N 1
ATOM 1119 C CA . PHE A 1 132 ? 31.352 15.980 -8.424 1.00 71.31 132 PHE A CA 1
ATOM 1120 C C . PHE A 1 132 ? 32.562 15.186 -7.917 1.00 71.31 132 PHE A C 1
ATOM 1122 O O . PHE A 1 132 ? 33.701 15.599 -8.137 1.00 71.31 132 PHE A O 1
ATOM 1129 N N . VAL A 1 133 ? 32.344 14.024 -7.294 1.00 72.12 133 VAL A N 1
ATOM 1130 C CA . VAL A 1 133 ? 33.437 13.132 -6.870 1.00 72.12 133 VAL A CA 1
ATOM 1131 C C . VAL A 1 133 ? 34.253 12.654 -8.076 1.00 72.12 133 VAL A C 1
ATOM 1133 O O . VAL A 1 133 ? 35.484 12.685 -8.032 1.00 72.12 133 VAL A O 1
ATOM 1136 N N . GLY A 1 134 ? 33.591 12.277 -9.173 1.00 71.88 134 GLY A N 1
ATOM 1137 C CA . GLY A 1 134 ? 34.256 11.890 -10.417 1.00 71.88 134 GLY A CA 1
ATOM 1138 C C . GLY A 1 134 ? 35.088 13.024 -11.026 1.00 71.88 134 GLY A C 1
ATOM 1139 O O . GLY A 1 134 ? 36.217 12.795 -11.468 1.00 71.88 134 GLY A O 1
ATOM 1140 N N . LEU A 1 135 ? 34.581 14.259 -10.985 1.00 71.44 135 LEU A N 1
ATOM 1141 C CA . LEU A 1 135 ? 35.302 15.441 -11.461 1.00 71.44 135 LEU A CA 1
ATOM 1142 C C . LEU A 1 135 ? 36.574 15.705 -10.635 1.00 71.44 135 LEU A C 1
ATOM 1144 O O . LEU A 1 135 ? 37.642 15.930 -11.204 1.00 71.44 135 LEU A O 1
ATOM 1148 N N . LEU A 1 136 ? 36.486 15.599 -9.305 1.00 69.44 136 LEU A N 1
ATOM 1149 C CA . LEU A 1 136 ? 37.618 15.799 -8.389 1.00 69.44 136 LEU A CA 1
ATOM 1150 C C . LEU A 1 136 ? 38.702 14.717 -8.516 1.00 69.44 136 LEU A C 1
ATOM 1152 O O . LEU A 1 136 ? 39.889 14.994 -8.344 1.00 69.44 136 LEU A O 1
ATOM 1156 N N . GLN A 1 137 ? 38.326 13.475 -8.827 1.00 67.75 137 GLN A N 1
ATOM 1157 C CA . GLN A 1 137 ? 39.302 12.408 -9.077 1.00 67.75 137 GLN A CA 1
ATOM 1158 C C . GLN A 1 137 ? 40.029 12.590 -10.416 1.00 67.75 137 GLN A C 1
ATOM 1160 O O . GLN A 1 137 ? 41.194 12.202 -10.539 1.00 67.75 137 GLN A O 1
ATOM 1165 N N . LYS A 1 138 ? 39.370 13.198 -11.411 1.00 65.75 138 LYS A N 1
ATOM 1166 C CA . LYS A 1 138 ? 39.946 13.445 -12.739 1.00 65.75 138 LYS A CA 1
ATOM 1167 C C . LYS A 1 138 ? 41.003 14.555 -12.721 1.00 65.75 138 LYS A C 1
ATOM 1169 O O . LYS A 1 138 ? 42.005 14.426 -13.414 1.00 65.75 138 LYS A O 1
ATOM 1174 N N . THR A 1 139 ? 40.840 15.584 -11.887 1.00 58.91 139 THR A N 1
ATOM 1175 C CA . THR A 1 139 ? 41.805 16.696 -11.757 1.00 58.91 139 THR A CA 1
ATOM 1176 C C . THR A 1 139 ? 43.059 16.346 -10.948 1.00 58.91 139 THR A C 1
ATOM 1178 O O . THR A 1 139 ? 44.084 17.005 -11.095 1.00 58.91 139 THR A O 1
ATOM 1181 N N . ARG A 1 140 ? 43.033 15.285 -10.126 1.00 52.47 140 ARG A N 1
ATOM 1182 C CA . ARG A 1 140 ? 44.218 14.812 -9.379 1.00 52.47 140 ARG A CA 1
ATOM 1183 C C . ARG A 1 140 ? 45.190 13.957 -10.196 1.00 52.47 140 ARG A C 1
ATOM 1185 O O . ARG A 1 140 ? 46.333 13.809 -9.784 1.00 52.47 140 ARG A O 1
ATOM 1192 N N . LYS A 1 141 ? 44.769 13.391 -11.332 1.00 56.59 141 LYS A N 1
ATOM 1193 C CA . LYS A 1 141 ? 45.608 12.491 -12.152 1.00 56.59 141 LYS A CA 1
ATOM 1194 C C . LYS A 1 141 ? 46.434 13.204 -13.233 1.00 56.59 141 LYS A C 1
ATOM 1196 O O . LYS A 1 141 ? 47.094 12.529 -14.013 1.00 56.59 141 LYS A O 1
ATOM 1201 N N . SER A 1 142 ? 46.398 14.535 -13.297 1.00 54.16 142 SER A N 1
ATOM 1202 C CA . SER A 1 142 ? 47.010 15.327 -14.375 1.00 54.16 142 SER A CA 1
ATOM 1203 C C . SER A 1 142 ? 48.156 16.246 -13.934 1.00 54.16 142 SER A C 1
ATOM 1205 O O . SER A 1 142 ? 48.506 17.156 -14.679 1.00 54.16 142 SER A O 1
ATOM 1207 N N . PHE A 1 143 ? 48.748 16.046 -12.752 1.00 52.28 143 PHE A N 1
ATOM 1208 C CA . PHE A 1 143 ? 49.968 16.771 -12.380 1.00 52.28 143 PHE A CA 1
ATOM 1209 C C . PHE A 1 143 ? 51.197 16.027 -12.921 1.00 52.28 143 PHE A C 1
ATOM 1211 O O . PHE A 1 143 ? 51.418 14.886 -12.510 1.00 52.28 143 PHE A O 1
ATOM 1218 N N . PRO A 1 144 ? 51.986 16.623 -13.836 1.00 56.12 144 PRO A N 1
ATOM 1219 C CA . PRO A 1 144 ? 53.249 16.033 -14.248 1.00 56.12 144 PRO A CA 1
ATOM 1220 C C . 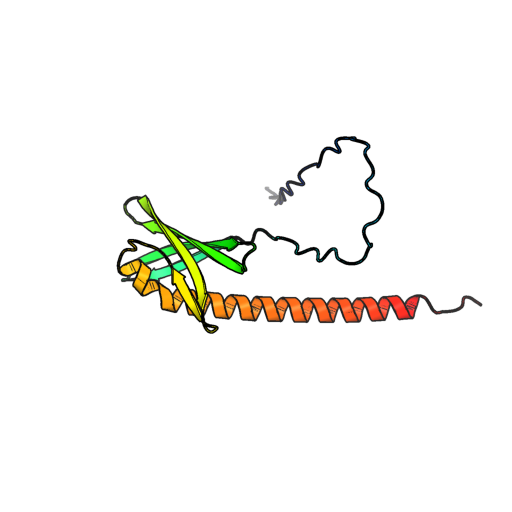PRO A 1 144 ? 54.211 16.076 -13.057 1.00 56.12 144 PRO A C 1
ATOM 1222 O O . PRO A 1 144 ? 54.431 17.128 -12.456 1.00 56.12 144 PRO A O 1
ATOM 1225 N N . THR A 1 145 ? 54.752 14.918 -12.692 1.00 60.69 145 THR A N 1
ATOM 1226 C CA . THR A 1 145 ? 55.923 14.832 -11.820 1.00 60.69 145 THR A CA 1
ATOM 1227 C C . THR A 1 145 ? 57.119 15.332 -12.622 1.00 60.69 145 THR A C 1
ATOM 1229 O O . THR A 1 145 ? 57.481 14.697 -13.614 1.00 60.69 145 THR A O 1
ATOM 1232 N N . TRP A 1 146 ? 57.645 16.493 -12.233 1.00 53.59 146 TRP A N 1
ATOM 1233 C CA . TRP A 1 146 ? 58.927 17.014 -12.706 1.00 53.59 146 TRP A CA 1
ATOM 1234 C C . TRP A 1 146 ? 60.082 16.240 -12.079 1.00 53.59 146 TRP A C 1
ATOM 1236 O O . TRP A 1 146 ? 59.950 15.874 -10.887 1.00 53.59 146 TRP A O 1
#

Sequence (146 aa):
MWTIFWQWSVFSGYSRIKHSKNNRRPSGIHPYLCNMTLTTNVAFTRLIKVTGRLREFNFRLRPDGFYDVDVPDERSNRYFFRMVQEDGAWKMKGDNLPVWVGESEPFIADMLKNKEYYLALNNFFVDKRNFFVGLLQKTRKSFPTW